Protein AF-A0A8J3HNM0-F1 (afdb_monomer_lite)

Radius of gyration: 12.16 Å; chains: 1; bounding box: 32×23×28 Å

Sequence (88 aa):
MEFRDLMTELQAVLARDVDSLRGLTVEQFAASPLRELGVDSLALTSLAVFVSSRFALEIPDDFLFSDDVERAEGWTRMIHSQKDGVVI

Structure (mmCIF, N/CA/C/O backbone):
data_AF-A0A8J3HNM0-F1
#
_entry.id   AF-A0A8J3HNM0-F1
#
loop_
_atom_site.group_PDB
_atom_site.id
_atom_site.type_symbol
_atom_site.label_atom_id
_atom_site.label_alt_id
_atom_site.label_comp_id
_atom_site.label_asym_id
_atom_site.label_entity_id
_atom_site.label_seq_id
_atom_site.pdbx_PDB_ins_code
_atom_site.Cartn_x
_atom_site.Cartn_y
_atom_site.Cartn_z
_atom_site.occupancy
_atom_site.B_iso_or_equiv
_atom_site.auth_seq_id
_atom_site.auth_comp_id
_atom_site.auth_asym_id
_atom_site.auth_atom_id
_atom_site.pdbx_PDB_model_num
ATOM 1 N N . MET A 1 1 ? -0.683 9.908 -13.349 1.00 74.94 1 MET A N 1
ATOM 2 C CA . MET A 1 1 ? -1.640 9.447 -12.321 1.00 74.94 1 MET A CA 1
ATOM 3 C C . MET A 1 1 ? -1.373 10.308 -11.116 1.00 74.94 1 MET A C 1
ATOM 5 O O . MET A 1 1 ? -0.205 10.471 -10.792 1.00 74.94 1 MET A O 1
ATOM 9 N N . GLU A 1 2 ? -2.399 10.912 -10.530 1.00 86.69 2 GLU A N 1
ATOM 10 C CA . GLU A 1 2 ? -2.194 11.805 -9.392 1.00 86.69 2 GLU A CA 1
ATOM 11 C C . GLU A 1 2 ? -1.789 11.005 -8.146 1.00 86.69 2 GLU A C 1
ATOM 13 O O . GLU A 1 2 ? -2.209 9.861 -7.964 1.00 86.69 2 GLU A O 1
ATOM 18 N N . PHE A 1 3 ? -1.001 11.621 -7.260 1.00 85.69 3 PHE A N 1
ATOM 19 C CA . PHE A 1 3 ? -0.543 11.007 -6.005 1.00 85.69 3 PHE A CA 1
ATOM 20 C C . PHE A 1 3 ? -1.716 10.476 -5.164 1.00 85.69 3 PHE A C 1
ATOM 22 O O . PHE A 1 3 ? -1.666 9.376 -4.619 1.00 85.69 3 PHE A O 1
ATOM 29 N N . ARG A 1 4 ? -2.812 11.244 -5.108 1.00 89.81 4 ARG A N 1
ATOM 30 C CA . ARG A 1 4 ? -4.036 10.883 -4.380 1.00 89.81 4 ARG A CA 1
ATOM 31 C C . ARG A 1 4 ? -4.729 9.651 -4.968 1.00 89.81 4 ARG A C 1
ATOM 33 O O . ARG A 1 4 ? -5.229 8.824 -4.205 1.00 89.81 4 ARG A O 1
ATOM 40 N N . ASP A 1 5 ? -4.754 9.522 -6.293 1.00 91.88 5 ASP A N 1
ATOM 41 C CA . ASP A 1 5 ? -5.389 8.384 -6.969 1.00 91.88 5 ASP A CA 1
ATOM 42 C C . ASP A 1 5 ? -4.625 7.095 -6.668 1.00 91.88 5 ASP A C 1
ATOM 44 O O . ASP A 1 5 ? -5.227 6.086 -6.305 1.00 91.88 5 ASP A O 1
ATOM 48 N N . LEU A 1 6 ? -3.290 7.158 -6.731 1.00 92.38 6 LEU A N 1
ATOM 49 C CA . LEU A 1 6 ? -2.427 6.037 -6.374 1.00 92.38 6 LEU A CA 1
ATOM 50 C C . LEU A 1 6 ? -2.608 5.647 -4.904 1.00 92.38 6 LEU A C 1
ATOM 52 O O . LEU A 1 6 ? -2.810 4.476 -4.600 1.00 92.38 6 LEU A O 1
ATOM 56 N N . MET A 1 7 ? -2.629 6.622 -3.995 1.00 93.88 7 MET A N 1
ATOM 57 C CA . MET A 1 7 ? -2.850 6.359 -2.573 1.00 93.88 7 MET A CA 1
ATOM 58 C C . MET A 1 7 ? -4.199 5.671 -2.310 1.00 93.88 7 MET A C 1
ATOM 60 O O . MET A 1 7 ? -4.284 4.737 -1.513 1.00 93.88 7 MET A O 1
ATOM 64 N N . THR A 1 8 ? -5.241 6.090 -3.031 1.00 95.25 8 THR A N 1
ATOM 65 C CA . THR A 1 8 ? -6.572 5.469 -2.969 1.00 95.25 8 THR A CA 1
ATOM 66 C C . THR A 1 8 ? -6.536 4.025 -3.479 1.00 95.25 8 THR A C 1
ATOM 68 O O . THR A 1 8 ? -7.137 3.141 -2.871 1.00 95.25 8 THR A O 1
ATOM 71 N N . GLU A 1 9 ? -5.814 3.762 -4.572 1.00 95.06 9 GLU A N 1
ATOM 72 C CA . GLU A 1 9 ? -5.665 2.419 -5.146 1.00 95.06 9 GLU A CA 1
ATOM 73 C C . GLU A 1 9 ? -4.901 1.479 -4.195 1.00 95.06 9 GLU A C 1
ATOM 75 O O . GLU A 1 9 ? -5.358 0.362 -3.945 1.00 95.06 9 GLU A O 1
ATOM 80 N N . LEU A 1 10 ? -3.801 1.946 -3.592 1.00 95.69 10 LEU A N 1
ATOM 81 C CA . LEU A 1 10 ? -3.036 1.183 -2.596 1.00 95.69 10 LEU A CA 1
ATOM 82 C C . LEU A 1 10 ? -3.889 0.858 -1.362 1.00 95.69 10 LEU A C 1
ATOM 84 O O . LEU A 1 10 ? -3.933 -0.298 -0.934 1.00 95.69 10 LEU A O 1
ATOM 88 N N . GLN A 1 11 ? -4.617 1.847 -0.829 1.00 96.81 11 GLN A N 1
ATOM 89 C CA . GLN A 1 11 ? -5.529 1.635 0.296 1.00 96.81 11 GLN A CA 1
ATOM 90 C C . GLN A 1 11 ? -6.603 0.598 -0.052 1.00 96.81 11 GLN A C 1
ATOM 92 O O . GLN A 1 11 ? -6.865 -0.306 0.738 1.00 96.81 11 GLN A O 1
ATOM 97 N N . ALA A 1 12 ? -7.214 0.696 -1.236 1.00 95.38 12 ALA A N 1
ATOM 98 C CA . ALA A 1 12 ? -8.270 -0.216 -1.666 1.00 95.38 12 ALA A CA 1
ATOM 99 C C . ALA A 1 12 ? -7.781 -1.662 -1.829 1.00 95.38 12 ALA A C 1
ATOM 101 O O . ALA A 1 12 ? -8.549 -2.595 -1.589 1.00 95.38 12 ALA A O 1
ATOM 102 N N . VAL A 1 13 ? -6.525 -1.863 -2.237 1.00 95.56 13 VAL A N 1
ATOM 103 C CA . VAL A 1 13 ? -5.912 -3.195 -2.327 1.00 95.56 13 VAL A CA 1
ATOM 104 C C . VAL A 1 13 ? -5.674 -3.771 -0.941 1.00 95.56 13 VAL A C 1
ATOM 106 O O . VAL A 1 13 ? -6.147 -4.870 -0.669 1.00 95.56 13 VAL A O 1
ATOM 109 N N . LEU A 1 14 ? -5.028 -3.020 -0.048 1.00 96.81 14 LEU A N 1
ATOM 110 C CA . LEU A 1 14 ? -4.779 -3.480 1.318 1.00 96.81 14 LEU A CA 1
ATOM 111 C C . LEU A 1 14 ? -6.081 -3.719 2.094 1.00 96.81 14 LEU A C 1
ATOM 113 O O . LEU A 1 14 ? -6.185 -4.677 2.852 1.00 96.81 14 LEU A O 1
ATOM 117 N N . ALA A 1 15 ? -7.116 -2.909 1.859 1.00 96.38 15 ALA A N 1
ATOM 118 C CA . ALA A 1 15 ? -8.427 -3.065 2.484 1.00 96.38 15 ALA A CA 1
ATOM 119 C C . ALA A 1 15 ? -9.168 -4.350 2.063 1.00 96.38 15 ALA A C 1
ATOM 121 O O . ALA A 1 15 ? -10.213 -4.673 2.632 1.00 96.38 15 ALA A O 1
ATOM 122 N N . ARG A 1 16 ? -8.674 -5.103 1.072 1.00 93.94 16 ARG A N 1
ATOM 123 C CA . ARG A 1 16 ? -9.192 -6.449 0.768 1.00 93.94 16 ARG A CA 1
ATOM 124 C C . ARG A 1 16 ? -8.838 -7.434 1.876 1.00 93.94 16 ARG A C 1
ATOM 126 O O . ARG A 1 16 ? -9.699 -8.229 2.244 1.00 93.94 16 ARG A O 1
ATOM 133 N N . ASP A 1 17 ? -7.637 -7.284 2.426 1.00 93.19 17 ASP A N 1
ATOM 134 C CA . ASP A 1 17 ? -7.038 -8.209 3.386 1.00 93.19 17 ASP A CA 1
ATOM 135 C C . ASP A 1 17 ? -7.075 -7.652 4.825 1.00 93.19 17 ASP A C 1
ATOM 137 O O . ASP A 1 17 ? -7.073 -8.418 5.785 1.00 93.19 17 ASP A O 1
ATOM 141 N N . VAL A 1 18 ? -7.167 -6.325 4.987 1.00 96.25 18 VAL A N 1
ATOM 142 C CA . VAL A 1 18 ? -7.071 -5.624 6.278 1.00 96.25 18 VAL A CA 1
ATOM 143 C C . VAL A 1 18 ? -8.318 -4.770 6.535 1.00 96.25 18 VAL A C 1
ATOM 145 O O . VAL A 1 18 ? -8.467 -3.661 6.016 1.00 96.25 18 VAL A O 1
ATOM 148 N N . ASP A 1 19 ? -9.234 -5.276 7.365 1.00 94.31 19 ASP A N 1
ATOM 149 C CA . ASP A 1 19 ? -10.552 -4.661 7.599 1.00 94.31 19 ASP A CA 1
ATOM 150 C C . ASP A 1 19 ? -10.493 -3.255 8.219 1.00 94.31 19 ASP A C 1
ATOM 152 O O . ASP A 1 19 ? -11.315 -2.398 7.883 1.00 94.31 19 ASP A O 1
ATOM 156 N N . SER A 1 20 ? -9.507 -2.979 9.078 1.00 93.50 20 SER A N 1
ATOM 157 C CA . SER A 1 20 ? -9.294 -1.668 9.720 1.00 93.50 20 SER A CA 1
ATOM 158 C C . SER A 1 20 ? -9.097 -0.525 8.719 1.00 93.50 20 SER A C 1
ATOM 160 O O . SER A 1 20 ? -9.332 0.631 9.066 1.00 93.50 20 SER A O 1
ATOM 162 N N . LEU A 1 21 ? -8.728 -0.822 7.469 1.00 94.94 21 LEU A N 1
ATOM 163 C CA . LEU A 1 21 ? -8.528 0.182 6.424 1.00 94.94 21 LEU A CA 1
ATOM 164 C C . LEU A 1 21 ? -9.826 0.660 5.758 1.00 94.94 21 LEU A C 1
ATOM 166 O O . LEU A 1 21 ? -9.832 1.734 5.154 1.00 94.94 21 LEU A O 1
ATOM 170 N N . ARG A 1 22 ? -10.930 -0.097 5.864 1.00 91.00 22 ARG A N 1
ATOM 171 C CA . ARG A 1 22 ? -12.192 0.145 5.125 1.00 91.00 22 ARG A CA 1
ATOM 172 C C . ARG A 1 22 ? -12.980 1.383 5.574 1.00 91.00 22 ARG A C 1
ATOM 174 O O . ARG A 1 22 ? -13.974 1.725 4.942 1.00 91.00 22 ARG A O 1
ATOM 181 N N . GLY A 1 23 ? -12.553 2.049 6.646 1.00 90.62 23 GLY A N 1
ATOM 182 C CA . GLY A 1 23 ? -13.179 3.266 7.176 1.00 90.62 23 GLY A CA 1
ATOM 183 C C . GLY A 1 23 ? -12.255 4.481 7.249 1.00 90.62 23 GLY A C 1
ATOM 184 O O . GLY A 1 23 ? -12.684 5.528 7.727 1.00 90.62 23 GLY A O 1
ATOM 185 N N . LEU A 1 24 ? -11.001 4.352 6.811 1.00 95.00 24 LEU A N 1
ATOM 186 C CA . LEU A 1 24 ? -10.034 5.445 6.862 1.00 95.00 24 LEU A CA 1
ATOM 187 C C . LEU A 1 24 ? -10.189 6.353 5.647 1.00 95.00 24 LEU A C 1
ATOM 189 O O . LEU A 1 24 ? -10.381 5.879 4.524 1.00 95.00 24 LEU A O 1
ATOM 193 N N . THR A 1 25 ? -10.042 7.660 5.847 1.00 95.62 25 THR A N 1
ATOM 194 C CA . THR A 1 25 ? -9.767 8.549 4.717 1.00 95.62 25 THR A CA 1
ATOM 195 C C . THR A 1 25 ? -8.357 8.289 4.186 1.00 95.62 25 THR A C 1
ATOM 197 O O . THR A 1 25 ? -7.493 7.778 4.901 1.00 95.62 25 THR A O 1
ATOM 200 N N . VAL A 1 26 ? -8.102 8.684 2.939 1.00 92.69 26 VAL A N 1
ATOM 201 C CA . VAL A 1 26 ? -6.769 8.581 2.323 1.00 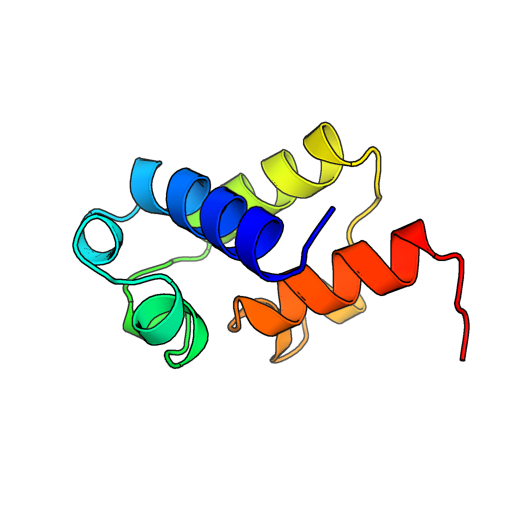92.69 26 VAL A CA 1
ATOM 202 C C . VAL A 1 26 ? -5.718 9.319 3.158 1.00 92.69 26 VAL A C 1
ATOM 204 O O . VAL A 1 26 ? -4.595 8.852 3.298 1.00 92.69 26 VAL A O 1
ATOM 207 N N . GLU A 1 27 ? -6.086 10.453 3.755 1.00 94.06 27 GLU A N 1
ATOM 208 C CA . GLU A 1 27 ? -5.211 11.243 4.622 1.00 94.06 27 GLU A CA 1
ATOM 209 C C . GLU A 1 27 ? -4.881 10.509 5.931 1.00 94.06 27 GLU A C 1
ATOM 211 O O . GLU A 1 27 ? -3.737 10.537 6.375 1.00 94.06 27 GLU A O 1
ATOM 216 N N . GLN A 1 28 ? -5.854 9.815 6.532 1.00 94.25 28 GLN A N 1
ATOM 217 C CA . GLN A 1 28 ? -5.621 8.990 7.724 1.00 94.25 28 GLN A CA 1
ATOM 218 C C . GLN A 1 28 ? -4.758 7.770 7.401 1.00 94.25 28 GLN A C 1
ATOM 220 O O . GLN A 1 28 ? -3.864 7.428 8.166 1.00 94.25 28 GLN A O 1
ATOM 225 N N . PHE A 1 29 ? -5.005 7.141 6.252 1.00 95.12 29 PHE A N 1
ATOM 226 C CA . PHE A 1 29 ? -4.200 6.030 5.761 1.00 95.12 29 PHE A CA 1
ATOM 227 C C . PHE A 1 29 ? -2.744 6.448 5.502 1.00 95.12 29 PHE A C 1
ATOM 229 O O . PHE A 1 29 ? -1.828 5.750 5.922 1.00 95.12 29 PHE A O 1
ATOM 236 N N . ALA A 1 30 ? -2.521 7.602 4.867 1.00 94.19 30 ALA A N 1
ATOM 237 C CA . ALA A 1 30 ? -1.181 8.106 4.569 1.00 94.19 30 ALA A CA 1
ATOM 238 C C . ALA A 1 30 ? -0.400 8.541 5.822 1.00 94.19 30 ALA A C 1
ATOM 240 O O . ALA A 1 30 ? 0.821 8.407 5.859 1.00 94.19 30 ALA A O 1
ATOM 241 N N . ALA A 1 31 ? -1.091 9.046 6.849 1.00 94.69 31 ALA A N 1
ATOM 242 C CA . ALA A 1 31 ? -0.463 9.552 8.068 1.00 94.69 31 ALA A CA 1
ATOM 243 C C . ALA A 1 31 ? 0.016 8.454 9.035 1.00 94.69 31 ALA A C 1
ATOM 245 O O . ALA A 1 31 ? 0.790 8.747 9.949 1.00 94.69 31 ALA A O 1
ATOM 246 N N . SER A 1 32 ? -0.445 7.212 8.871 1.00 94.25 32 SER A N 1
ATOM 247 C CA . SER A 1 32 ? -0.181 6.119 9.808 1.00 94.25 32 SER A CA 1
ATOM 24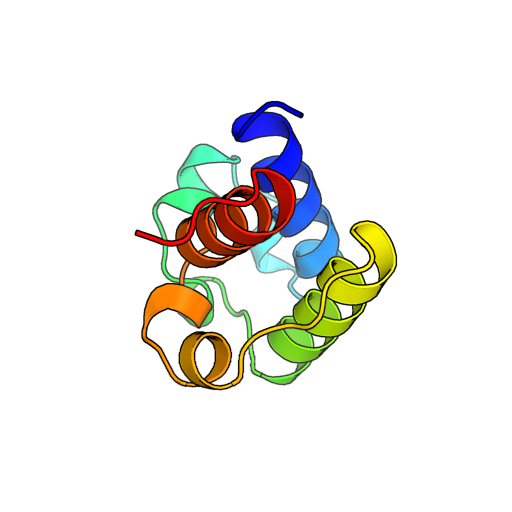8 C C . SER A 1 32 ? 0.762 5.062 9.220 1.00 94.25 32 SER A C 1
ATOM 250 O O . SER A 1 32 ? 0.633 4.705 8.048 1.00 94.25 32 SER A O 1
ATOM 252 N N . PRO A 1 33 ? 1.686 4.500 10.023 1.00 95.81 33 PRO A N 1
ATOM 253 C CA . PRO A 1 33 ? 2.442 3.319 9.621 1.00 95.81 33 PRO A CA 1
ATOM 254 C C . PRO A 1 33 ? 1.505 2.150 9.302 1.00 95.81 33 PRO A C 1
ATOM 256 O O . PRO A 1 33 ? 0.572 1.876 10.058 1.00 95.81 33 PRO A O 1
ATOM 259 N N . LEU A 1 34 ? 1.778 1.421 8.221 1.00 96.50 34 LEU A N 1
ATOM 260 C CA . LEU A 1 34 ? 0.931 0.324 7.744 1.00 96.50 34 LEU A CA 1
ATOM 261 C C . LEU A 1 34 ? 0.747 -0.763 8.816 1.00 96.50 34 LEU A C 1
ATOM 263 O O . LEU A 1 34 ? -0.383 -1.177 9.086 1.00 96.50 34 LEU A O 1
ATOM 267 N N . ARG A 1 35 ? 1.823 -1.133 9.517 1.00 95.31 35 ARG A N 1
ATOM 268 C CA . ARG A 1 35 ? 1.784 -1.997 10.707 1.00 95.31 35 ARG A CA 1
ATOM 269 C C . ARG A 1 35 ? 0.764 -1.558 11.766 1.00 95.31 35 ARG A C 1
ATOM 271 O O . ARG A 1 35 ? 0.087 -2.401 12.349 1.00 95.31 35 ARG A O 1
ATOM 278 N N . GLU A 1 36 ? 0.662 -0.261 12.062 1.00 95.69 36 GLU A N 1
ATOM 279 C CA . GLU A 1 36 ? -0.265 0.249 13.090 1.00 95.69 36 GLU A CA 1
ATOM 280 C C . GLU A 1 36 ? -1.721 0.174 12.633 1.00 95.69 36 GLU A C 1
ATOM 282 O O . GLU A 1 36 ? -2.633 0.087 13.453 1.00 95.69 36 GLU A O 1
ATOM 287 N N . LEU A 1 37 ? -1.929 0.135 11.318 1.00 95.94 37 LEU A N 1
ATOM 288 C CA . LEU A 1 37 ? -3.224 -0.086 10.699 1.00 95.94 37 LEU A CA 1
ATOM 289 C C . LEU A 1 37 ? -3.577 -1.573 10.562 1.00 95.94 37 LEU A C 1
ATOM 291 O O . LEU A 1 37 ? -4.642 -1.878 10.035 1.00 95.94 37 LEU A O 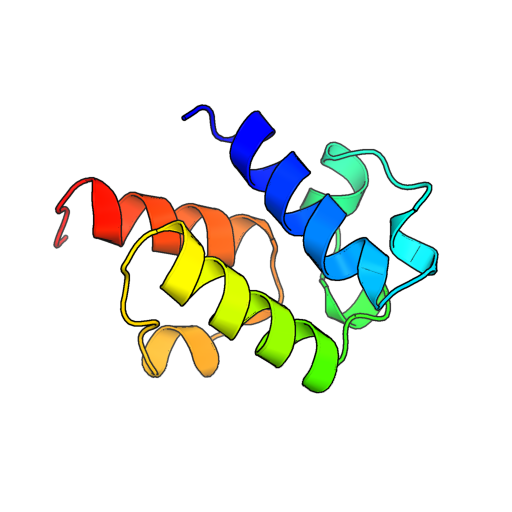1
ATOM 295 N N . GLY A 1 38 ? -2.731 -2.492 11.035 1.00 95.19 38 GLY A N 1
ATOM 296 C CA . GLY A 1 38 ? -2.967 -3.937 10.970 1.00 95.19 38 GLY A CA 1
ATOM 297 C C . GLY A 1 38 ? -2.524 -4.592 9.661 1.00 95.19 38 GLY A C 1
ATOM 298 O O . GLY A 1 38 ? -2.908 -5.729 9.400 1.00 95.19 38 GLY A O 1
ATOM 299 N N . VAL A 1 39 ? -1.731 -3.898 8.841 1.00 96.88 39 VAL A N 1
ATOM 300 C CA . VAL A 1 39 ? -1.102 -4.494 7.659 1.00 96.88 39 VAL A CA 1
ATOM 301 C C . VAL A 1 39 ? 0.054 -5.381 8.112 1.00 96.88 39 VAL A C 1
ATOM 303 O O . VAL A 1 39 ? 0.986 -4.911 8.762 1.00 96.88 39 VAL A O 1
ATOM 306 N N . ASP A 1 40 ? -0.019 -6.665 7.779 1.00 94.81 40 ASP A N 1
ATOM 307 C CA . ASP A 1 40 ? 1.022 -7.648 8.066 1.00 94.81 40 ASP A CA 1
ATOM 308 C C . ASP A 1 40 ? 1.871 -7.971 6.822 1.00 94.81 40 ASP A C 1
ATOM 310 O O . ASP A 1 40 ? 1.687 -7.411 5.737 1.00 94.81 40 ASP A O 1
ATOM 314 N N . SER A 1 41 ? 2.826 -8.892 6.968 1.00 92.62 41 SER A N 1
ATOM 315 C CA . SER A 1 41 ? 3.712 -9.296 5.872 1.00 92.62 41 SER A CA 1
ATOM 316 C C . SER A 1 41 ? 2.980 -9.980 4.715 1.00 92.62 41 SER A C 1
ATOM 318 O O . SER A 1 41 ? 3.438 -9.894 3.573 1.00 92.62 41 SER A O 1
ATOM 320 N N . LEU A 1 42 ? 1.844 -10.639 4.971 1.00 94.00 42 LEU A N 1
ATOM 321 C CA . LEU A 1 42 ? 1.042 -11.260 3.922 1.00 94.00 42 LEU A CA 1
ATOM 322 C C . LEU A 1 42 ? 0.342 -10.183 3.089 1.00 94.00 42 LEU A C 1
ATOM 324 O O . LEU A 1 42 ? 0.449 -10.204 1.864 1.00 94.00 42 LEU A O 1
ATOM 328 N N . ALA A 1 43 ? -0.283 -9.203 3.743 1.00 95.25 43 ALA A N 1
ATOM 329 C CA . ALA A 1 43 ? -0.899 -8.061 3.078 1.00 95.25 43 ALA 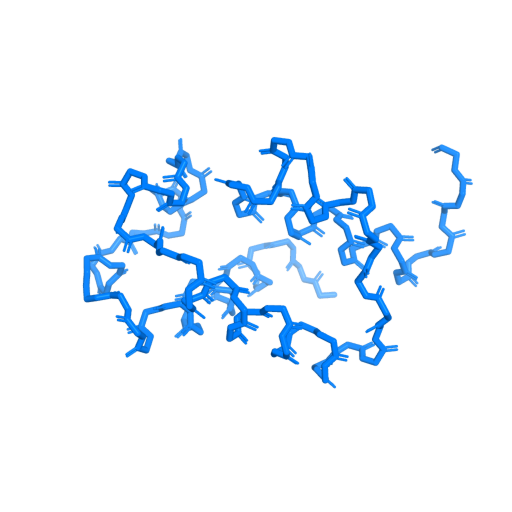A CA 1
ATOM 330 C C . ALA A 1 43 ? 0.136 -7.208 2.314 1.00 95.25 43 ALA A C 1
ATOM 332 O O . ALA A 1 43 ? -0.128 -6.792 1.184 1.00 95.25 43 ALA A O 1
ATOM 333 N N . LEU A 1 44 ? 1.343 -7.007 2.863 1.00 95.31 44 LEU A N 1
ATOM 334 C CA . LEU A 1 44 ? 2.451 -6.358 2.143 1.00 95.31 44 LEU A CA 1
ATOM 335 C C . LEU A 1 44 ? 2.899 -7.164 0.919 1.00 95.31 44 LEU A C 1
ATOM 337 O O . LEU A 1 44 ? 3.175 -6.584 -0.129 1.00 95.31 44 LEU A O 1
ATOM 341 N N . THR A 1 45 ? 2.934 -8.494 1.014 1.00 93.94 45 THR A N 1
ATOM 342 C CA . THR A 1 45 ? 3.264 -9.356 -0.131 1.00 93.94 45 THR A CA 1
ATOM 343 C C . THR A 1 45 ? 2.191 -9.258 -1.218 1.00 93.94 45 THR A C 1
ATOM 345 O O . THR A 1 45 ? 2.521 -9.097 -2.394 1.00 93.94 45 THR A O 1
ATOM 348 N N . SER A 1 46 ? 0.907 -9.283 -0.846 1.00 94.44 46 SER A N 1
ATOM 349 C CA . SER A 1 46 ? -0.209 -9.042 -1.773 1.00 94.44 46 SER A CA 1
ATOM 350 C C . SER A 1 46 ? -0.087 -7.679 -2.458 1.00 94.44 46 SER A C 1
ATOM 352 O O . SER A 1 46 ? -0.277 -7.574 -3.673 1.00 94.44 46 SER A O 1
ATOM 354 N N . LEU A 1 47 ? 0.276 -6.640 -1.700 1.00 96.31 47 LEU A N 1
ATOM 355 C CA . LEU A 1 47 ? 0.515 -5.302 -2.233 1.00 96.31 47 LEU A CA 1
ATOM 356 C C . LEU A 1 47 ? 1.693 -5.282 -3.212 1.00 96.31 47 LEU A C 1
ATOM 358 O O . LEU A 1 47 ? 1.567 -4.703 -4.288 1.00 96.31 47 LEU A O 1
ATOM 362 N N . ALA A 1 48 ? 2.802 -5.947 -2.884 1.00 95.69 48 ALA A N 1
ATOM 363 C CA . ALA A 1 48 ? 3.971 -6.052 -3.751 1.00 95.69 48 ALA A CA 1
ATOM 364 C C . ALA A 1 48 ? 3.621 -6.693 -5.102 1.00 95.69 48 ALA A C 1
ATOM 366 O O . ALA A 1 48 ? 3.940 -6.149 -6.162 1.00 95.69 48 ALA A O 1
ATOM 367 N N . VAL A 1 49 ? 2.894 -7.816 -5.069 1.00 95.44 49 VAL A N 1
ATOM 368 C CA . VAL A 1 49 ? 2.411 -8.512 -6.271 1.00 95.44 49 VAL A CA 1
ATOM 369 C C . VAL A 1 49 ? 1.484 -7.612 -7.085 1.00 95.44 49 VAL A C 1
ATOM 371 O O . VAL A 1 49 ? 1.626 -7.518 -8.307 1.00 95.44 49 VAL A O 1
ATOM 374 N N . PHE A 1 50 ? 0.558 -6.919 -6.416 1.00 95.62 50 PHE A N 1
ATOM 375 C CA . PHE A 1 50 ? -0.336 -5.972 -7.069 1.00 95.62 50 PHE A CA 1
ATOM 376 C C . PHE A 1 50 ? 0.443 -4.854 -7.762 1.00 95.62 50 PHE A C 1
ATOM 378 O O . PHE A 1 50 ? 0.239 -4.636 -8.950 1.00 95.62 50 PHE A O 1
ATOM 385 N N . VAL A 1 51 ? 1.342 -4.172 -7.054 1.00 95.69 51 VAL A N 1
ATOM 386 C CA . VAL A 1 51 ? 2.128 -3.045 -7.575 1.00 95.69 51 VAL A CA 1
ATOM 387 C C . VAL A 1 51 ? 2.978 -3.482 -8.764 1.00 95.69 51 VAL A C 1
ATOM 389 O O . VAL A 1 51 ? 2.933 -2.835 -9.814 1.00 95.69 51 VAL A O 1
ATOM 392 N N . SER A 1 52 ? 3.680 -4.610 -8.640 1.00 95.31 52 SER A N 1
ATOM 393 C CA . SER A 1 52 ? 4.497 -5.161 -9.721 1.00 95.31 52 SER A CA 1
ATOM 394 C C . SER A 1 52 ? 3.662 -5.446 -10.972 1.00 95.31 52 SER A C 1
ATOM 396 O O . SER A 1 52 ? 3.983 -4.963 -12.059 1.00 95.31 52 SER A O 1
ATOM 398 N N . SER A 1 53 ? 2.527 -6.138 -10.822 1.00 95.00 53 SER A N 1
ATOM 399 C CA . SER A 1 53 ? 1.634 -6.464 -11.939 1.00 95.00 53 SER A CA 1
ATOM 400 C C . SER A 1 53 ? 0.954 -5.227 -12.538 1.00 95.00 53 SER A C 1
ATOM 402 O O . SER A 1 53 ? 0.883 -5.077 -13.758 1.00 95.00 53 SER A O 1
ATOM 404 N N . ARG A 1 54 ? 0.470 -4.319 -11.687 1.00 93.56 54 ARG A N 1
ATOM 405 C CA . ARG A 1 54 ? -0.305 -3.131 -12.065 1.00 93.56 54 ARG A CA 1
ATOM 406 C C . ARG A 1 54 ? 0.521 -2.107 -12.835 1.00 93.56 54 ARG A C 1
ATOM 408 O O . ARG A 1 54 ? -0.035 -1.384 -13.672 1.00 93.56 54 ARG A O 1
ATOM 415 N N . PHE A 1 55 ? 1.810 -2.013 -12.520 1.00 91.06 55 PHE A N 1
ATOM 416 C CA . PHE A 1 55 ? 2.715 -1.013 -13.077 1.00 91.06 55 PHE A CA 1
ATOM 417 C C . PHE A 1 55 ? 3.819 -1.590 -13.961 1.00 91.06 55 PHE A C 1
ATOM 419 O O . PHE A 1 55 ? 4.547 -0.801 -14.554 1.00 91.06 55 PHE A O 1
ATOM 426 N N . ALA A 1 56 ? 3.887 -2.918 -14.104 1.00 92.88 56 ALA A N 1
ATOM 427 C CA . ALA A 1 56 ? 4.953 -3.625 -14.812 1.00 92.88 56 ALA A CA 1
ATOM 428 C C . ALA A 1 56 ? 6.349 -3.236 -14.289 1.00 92.88 56 ALA A C 1
ATOM 430 O O . ALA A 1 56 ? 7.253 -2.943 -15.068 1.00 92.88 56 ALA A O 1
ATOM 431 N N . LEU A 1 57 ? 6.491 -3.205 -12.960 1.00 91.38 57 LEU A N 1
ATOM 432 C CA . LEU A 1 57 ? 7.719 -2.828 -12.258 1.00 91.38 57 LEU A CA 1
ATOM 433 C C . LEU A 1 57 ? 8.268 -4.004 -11.448 1.00 91.38 57 LEU A C 1
ATOM 435 O O . LEU A 1 57 ? 7.506 -4.812 -10.910 1.00 91.38 57 LEU A O 1
ATOM 439 N N . GLU A 1 58 ? 9.588 -4.064 -11.319 1.00 92.56 58 GLU A N 1
ATOM 440 C CA . GLU A 1 58 ? 10.254 -4.893 -10.317 1.00 92.56 58 GLU A CA 1
ATOM 441 C C . GLU A 1 58 ? 10.354 -4.097 -9.014 1.00 92.56 58 GLU A C 1
ATOM 443 O O . GLU A 1 58 ? 10.703 -2.915 -9.037 1.00 92.56 58 GLU A O 1
ATOM 448 N N . ILE A 1 59 ? 10.008 -4.722 -7.886 1.00 94.38 59 ILE A N 1
ATOM 449 C CA . ILE A 1 59 ? 10.121 -4.057 -6.587 1.00 94.38 59 ILE A CA 1
ATOM 450 C C . ILE A 1 59 ? 11.548 -4.239 -6.080 1.00 94.38 59 ILE A C 1
ATOM 452 O O . ILE A 1 59 ? 11.961 -5.383 -5.903 1.00 94.38 59 ILE A O 1
ATOM 456 N N . PRO A 1 60 ? 12.289 -3.148 -5.831 1.00 93.81 60 PRO A N 1
ATOM 457 C CA . PRO A 1 60 ? 13.656 -3.250 -5.347 1.00 93.81 60 PRO A CA 1
ATOM 458 C C . PRO A 1 60 ? 13.746 -3.925 -3.970 1.00 93.81 60 PRO A C 1
ATOM 460 O O . PRO A 1 60 ? 12.957 -3.623 -3.071 1.00 93.81 60 PRO A O 1
ATOM 463 N N . ASP A 1 61 ? 14.735 -4.802 -3.785 1.00 92.56 61 ASP A N 1
ATOM 464 C CA . ASP A 1 61 ? 14.982 -5.459 -2.494 1.00 92.56 61 ASP A CA 1
ATOM 465 C C . ASP A 1 61 ? 15.285 -4.435 -1.391 1.00 92.56 61 ASP A C 1
ATOM 467 O O . ASP A 1 61 ? 14.778 -4.539 -0.276 1.00 92.56 61 ASP A O 1
ATOM 471 N N . ASP A 1 62 ? 16.075 -3.405 -1.699 1.00 93.19 62 ASP A N 1
ATOM 472 C CA . ASP A 1 62 ? 16.403 -2.328 -0.761 1.00 93.19 62 ASP A CA 1
ATOM 473 C C . ASP A 1 62 ? 15.156 -1.575 -0.279 1.00 93.19 62 ASP A C 1
ATOM 475 O O . ASP A 1 62 ? 15.077 -1.230 0.898 1.00 93.19 62 ASP A O 1
ATOM 479 N N . PHE A 1 63 ? 14.145 -1.400 -1.134 1.00 95.31 63 PHE A N 1
ATOM 480 C CA . PHE A 1 63 ? 12.844 -0.880 -0.727 1.00 95.31 63 PHE A CA 1
ATOM 481 C C . PHE A 1 63 ? 12.128 -1.832 0.240 1.00 95.31 63 PHE A C 1
ATOM 483 O O . PHE A 1 63 ? 11.681 -1.382 1.297 1.00 95.31 63 PHE A O 1
ATOM 490 N N . LEU A 1 64 ? 12.054 -3.132 -0.076 1.00 93.12 64 LEU A N 1
ATOM 491 C CA . LEU A 1 64 ? 11.380 -4.139 0.761 1.00 93.12 64 LEU A CA 1
ATOM 492 C C . LEU A 1 64 ? 11.991 -4.271 2.162 1.00 93.12 64 LEU A C 1
ATOM 494 O O . LEU A 1 64 ? 11.283 -4.620 3.106 1.00 93.12 64 LEU A O 1
ATOM 498 N N . PHE A 1 65 ? 13.284 -3.982 2.302 1.00 90.62 65 PHE A N 1
ATOM 499 C CA . PHE A 1 65 ? 14.002 -4.004 3.578 1.00 90.62 65 PHE A CA 1
ATOM 500 C C . PHE A 1 65 ? 14.209 -2.610 4.198 1.00 90.62 65 PHE A C 1
ATOM 502 O O . PHE A 1 65 ? 14.957 -2.479 5.167 1.00 90.62 65 PHE A O 1
ATOM 509 N N . SER A 1 66 ? 13.557 -1.572 3.667 1.00 94.25 66 SER A N 1
ATOM 510 C CA . SER A 1 66 ? 13.611 -0.206 4.204 1.00 94.25 66 SER A CA 1
ATOM 511 C C . SER A 1 66 ? 12.409 0.125 5.085 1.00 94.25 66 SER A C 1
ATOM 513 O O . SER A 1 66 ? 11.340 -0.465 4.953 1.00 94.25 66 SER A O 1
ATOM 515 N N . ASP A 1 67 ? 12.528 1.173 5.900 1.00 93.00 67 ASP A N 1
ATOM 516 C CA . ASP A 1 67 ? 11.392 1.710 6.662 1.00 93.00 67 ASP A CA 1
ATOM 517 C C . ASP A 1 67 ? 10.276 2.284 5.764 1.00 93.00 67 ASP A C 1
ATOM 519 O O . ASP A 1 67 ? 9.175 2.565 6.240 1.00 93.00 67 ASP A O 1
ATOM 523 N N . ASP A 1 68 ? 10.546 2.510 4.474 1.00 95.25 68 ASP A N 1
ATOM 524 C CA . ASP A 1 68 ? 9.559 3.041 3.535 1.00 95.25 68 ASP A CA 1
ATOM 525 C C . ASP A 1 68 ? 8.513 1.997 3.127 1.00 95.25 68 ASP A C 1
ATOM 527 O O . ASP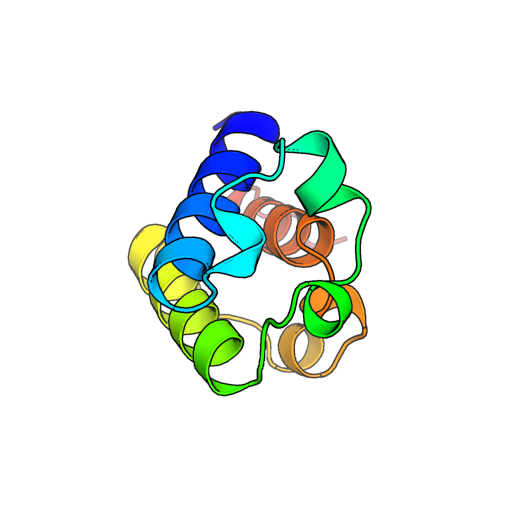 A 1 68 ? 7.396 2.385 2.779 1.00 95.25 68 ASP A O 1
ATOM 531 N N . VAL A 1 69 ? 8.808 0.696 3.251 1.00 95.81 69 VAL A N 1
ATOM 532 C CA . VAL A 1 69 ? 7.825 -0.373 2.994 1.00 95.81 69 VAL A CA 1
ATOM 533 C C . VAL A 1 69 ? 6.630 -0.297 3.951 1.00 95.81 69 VAL A C 1
ATOM 535 O O . VAL A 1 69 ? 5.512 -0.658 3.587 1.00 95.81 69 VAL A O 1
ATOM 538 N N . GLU A 1 70 ? 6.844 0.254 5.148 1.00 94.75 70 GLU A N 1
ATOM 539 C CA . GLU A 1 70 ? 5.841 0.436 6.203 1.00 94.75 70 GLU A CA 1
ATOM 540 C C . GLU A 1 70 ? 5.017 1.722 6.036 1.00 94.75 70 GLU A C 1
ATOM 542 O O . GLU A 1 70 ? 4.208 2.065 6.901 1.00 94.75 70 GLU A O 1
ATOM 547 N N . ARG A 1 71 ? 5.213 2.472 4.944 1.00 95.88 71 ARG A N 1
ATOM 548 C CA . ARG A 1 71 ? 4.530 3.745 4.684 1.00 95.88 71 ARG A CA 1
ATOM 549 C C . ARG A 1 71 ? 3.884 3.747 3.309 1.00 95.88 71 ARG A C 1
ATOM 551 O O . ARG A 1 71 ? 4.553 3.548 2.300 1.00 95.88 71 ARG A O 1
ATOM 558 N N . ALA A 1 72 ? 2.603 4.098 3.240 1.00 95.31 72 ALA A N 1
ATOM 559 C CA . ALA A 1 72 ? 1.894 4.232 1.966 1.00 95.31 72 ALA A CA 1
ATOM 560 C C . ALA A 1 72 ? 2.558 5.257 1.014 1.00 95.31 72 ALA A C 1
ATOM 562 O O . ALA A 1 72 ? 2.609 5.073 -0.206 1.00 95.31 72 ALA A O 1
ATOM 563 N N . GLU A 1 73 ? 3.161 6.309 1.576 1.00 94.56 73 GLU A N 1
ATOM 564 C CA . GLU A 1 73 ? 3.977 7.273 0.831 1.00 94.56 73 GLU A CA 1
ATOM 565 C C . GLU A 1 73 ? 5.261 6.666 0.255 1.00 94.56 73 GLU A C 1
ATOM 567 O O . GLU A 1 73 ? 5.681 7.069 -0.827 1.00 94.56 73 GLU A O 1
ATOM 572 N N . GLY A 1 74 ? 5.877 5.699 0.942 1.00 95.69 74 GLY A N 1
ATOM 573 C CA . GLY A 1 74 ? 7.059 4.988 0.454 1.00 95.69 74 GLY A CA 1
ATOM 574 C C . GLY A 1 74 ? 6.752 4.211 -0.823 1.00 95.69 74 GLY A C 1
ATOM 575 O O . GLY A 1 74 ? 7.437 4.382 -1.830 1.00 95.69 74 GLY A O 1
ATOM 576 N N . TRP A 1 75 ? 5.648 3.459 -0.825 1.00 95.94 75 TRP A N 1
ATOM 577 C CA . TRP A 1 75 ? 5.131 2.780 -2.019 1.00 95.94 75 TRP A CA 1
ATOM 578 C C . TRP A 1 75 ? 4.851 3.752 -3.165 1.00 95.94 75 TRP A C 1
ATOM 580 O O . TRP A 1 75 ? 5.254 3.520 -4.303 1.00 95.94 75 TRP A O 1
ATOM 590 N N . THR A 1 76 ? 4.199 4.873 -2.859 1.00 94.38 76 THR A N 1
ATOM 591 C CA . THR A 1 76 ? 3.855 5.894 -3.856 1.00 94.38 76 THR A CA 1
ATOM 592 C C . THR A 1 76 ? 5.106 6.539 -4.466 1.00 94.38 76 THR A C 1
ATOM 594 O O . THR A 1 76 ? 5.194 6.680 -5.686 1.00 94.38 76 THR A O 1
ATOM 597 N N . ARG A 1 77 ? 6.111 6.865 -3.638 1.00 92.94 77 ARG A N 1
ATOM 598 C CA . ARG A 1 77 ? 7.413 7.384 -4.088 1.00 92.94 77 ARG A CA 1
ATOM 599 C C . ARG A 1 77 ? 8.162 6.380 -4.958 1.00 92.94 77 ARG A C 1
ATOM 601 O O . ARG A 1 77 ? 8.650 6.771 -6.012 1.00 92.94 77 ARG A O 1
ATOM 608 N N . MET A 1 78 ? 8.220 5.112 -4.548 1.00 94.81 78 MET A N 1
ATOM 609 C CA . MET A 1 78 ? 8.891 4.048 -5.304 1.00 94.81 78 MET A CA 1
ATOM 610 C C . MET A 1 78 ? 8.259 3.849 -6.689 1.00 94.81 78 MET A C 1
ATOM 612 O O . MET A 1 78 ? 8.966 3.756 -7.689 1.00 94.81 78 MET A O 1
ATOM 616 N N . ILE A 1 79 ? 6.927 3.868 -6.779 1.00 94.06 79 ILE A N 1
ATOM 617 C CA . ILE A 1 79 ? 6.223 3.741 -8.063 1.00 94.06 79 ILE A CA 1
ATOM 618 C C . ILE A 1 79 ? 6.523 4.932 -8.980 1.00 94.06 79 ILE A C 1
ATOM 620 O O . ILE A 1 79 ? 6.706 4.742 -10.183 1.00 94.06 79 ILE A O 1
ATOM 624 N N . HIS A 1 80 ? 6.566 6.153 -8.440 1.00 90.44 80 HIS A N 1
ATOM 625 C CA . HIS A 1 80 ? 6.902 7.343 -9.224 1.00 90.44 80 HIS A CA 1
ATOM 626 C C . HIS A 1 80 ? 8.366 7.340 -9.681 1.00 90.44 80 HIS A C 1
ATOM 628 O O . HIS A 1 80 ? 8.612 7.542 -10.867 1.00 90.44 80 HIS A O 1
ATOM 634 N N . SER A 1 81 ? 9.332 7.037 -8.804 1.00 89.62 81 SER A N 1
ATOM 635 C CA . SER A 1 81 ? 10.759 7.034 -9.178 1.00 89.62 81 SER A CA 1
ATOM 636 C C . SER A 1 81 ? 11.065 6.040 -10.304 1.00 89.62 81 SER A C 1
ATOM 638 O O . SER A 1 81 ? 11.797 6.362 -11.241 1.00 89.62 81 SER A O 1
ATOM 640 N N . GLN A 1 82 ? 10.437 4.864 -10.256 1.00 85.88 82 GLN A N 1
ATOM 641 C CA . GLN A 1 82 ? 10.557 3.812 -11.265 1.00 85.88 82 GLN A CA 1
ATOM 642 C C . GLN A 1 82 ? 9.862 4.165 -12.592 1.00 85.88 82 GLN A C 1
ATOM 644 O O . GLN A 1 82 ? 10.346 3.798 -13.661 1.00 85.88 82 GLN A O 1
ATOM 649 N N . LYS A 1 83 ? 8.731 4.883 -12.550 1.00 80.12 83 LYS A N 1
ATOM 650 C CA . LYS A 1 83 ? 7.977 5.274 -13.754 1.00 80.12 83 LYS A CA 1
ATOM 651 C C . LYS A 1 83 ? 8.530 6.495 -14.469 1.00 80.12 83 LYS A C 1
ATOM 653 O O . LYS A 1 83 ? 8.469 6.545 -15.696 1.00 80.12 83 LYS A O 1
ATOM 658 N N . ASP A 1 84 ? 9.042 7.461 -13.718 1.00 72.25 84 ASP A N 1
ATOM 659 C CA . ASP A 1 84 ? 9.527 8.727 -14.266 1.00 72.25 84 ASP A CA 1
ATOM 660 C C . ASP A 1 84 ? 10.997 8.644 -14.715 1.00 72.25 84 ASP A C 1
ATOM 662 O O . ASP A 1 84 ? 11.533 9.602 -15.269 1.00 72.25 84 ASP 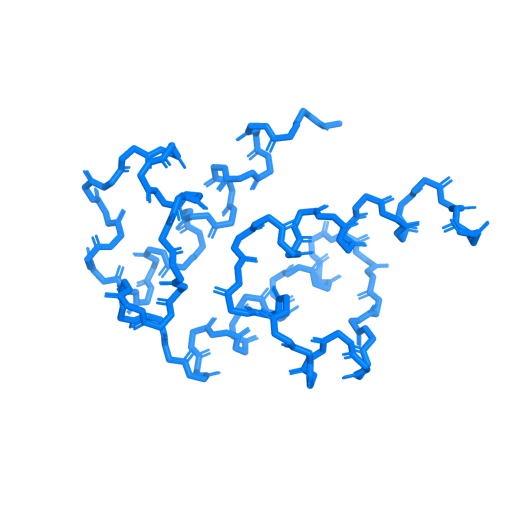A O 1
ATOM 666 N N . GLY A 1 85 ? 11.652 7.490 -14.529 1.00 56.91 85 GLY A N 1
ATOM 667 C CA . GLY A 1 85 ? 13.030 7.269 -14.965 1.00 56.91 85 GLY A CA 1
ATOM 668 C C . GLY A 1 85 ? 14.040 8.170 -14.251 1.00 56.91 85 GLY A C 1
ATOM 669 O O . GLY A 1 85 ? 15.021 8.584 -14.867 1.00 56.91 85 GLY A O 1
ATOM 670 N N . VAL A 1 86 ? 13.820 8.487 -12.971 1.00 46.38 86 VAL A N 1
ATOM 671 C CA . VAL A 1 86 ? 14.750 9.318 -12.196 1.00 46.38 86 VAL A CA 1
ATOM 672 C C . VAL A 1 86 ? 15.583 8.430 -11.279 1.00 46.38 86 VAL A C 1
ATOM 674 O O . VAL A 1 86 ? 15.229 8.143 -10.140 1.00 46.38 86 VAL A O 1
ATOM 677 N N . VAL A 1 87 ? 16.734 8.017 -11.814 1.00 42.69 87 VAL A N 1
ATOM 678 C CA . VAL A 1 87 ? 17.963 7.954 -11.021 1.00 42.69 87 VAL A CA 1
ATOM 679 C C . VAL A 1 87 ? 18.298 9.401 -10.660 1.00 42.69 87 VAL A C 1
ATOM 681 O O . VAL A 1 87 ? 18.473 10.202 -11.578 1.00 42.69 87 VAL A O 1
ATOM 684 N N . ILE A 1 88 ? 18.307 9.711 -9.360 1.00 33.62 88 ILE A N 1
ATOM 685 C CA . ILE A 1 88 ? 19.189 10.604 -8.568 1.00 33.62 88 ILE A CA 1
ATOM 686 C C . ILE A 1 88 ? 18.444 10.963 -7.277 1.00 33.62 88 ILE A C 1
ATOM 688 O O . ILE A 1 88 ? 17.365 11.590 -7.364 1.00 33.62 88 ILE A O 1
#

Foldseek 3Di:
DDLLVLLVVLLVQLCVVQVLSPPDDSVRQQVDFQVVSVQDPVSLVSSQVCLCVVLVDDDDPCLVPDSLSRGSVSSSVSSCCRVVVDDD

Secondary structure (DSSP, 8-state):
--HHHHHHHHHHHHHHH-GGGGG--HHHHHHS-GGGGT--HHHHHHHHHHHHHHHT-PPPHHHHTSGGGGSHHHHHHHHHHHHTT---

pLDDT: mean 91.13, std 11.0, range [33.62, 96.88]